Protein AF-A0A2N1USR6-F1 (afdb_monomer_lite)

Secondary structure (DSSP, 8-state):
-EEEEEEEEE--GGG-SSGGGGGG-TT--PPEEEEEEEEE----

pLDDT: mean 96.48, std 4.05, range [72.25, 98.38]

Radius of gyration: 14.78 Å; chains: 1; bounding box: 30×22×35 Å

Sequence (44 aa):
IECRKMYWQDLEHAHFLDPSIEGNYPKKDYHRMYFGEIVHVSRV

Structure (mmCIF, N/CA/C/O backbone):
data_AF-A0A2N1USR6-F1
#
_entry.id   AF-A0A2N1USR6-F1
#
loop_
_atom_site.group_PDB
_atom_site.id
_atom_site.type_symbol
_atom_site.label_atom_id
_atom_site.label_alt_id
_atom_site.label_comp_id
_atom_site.label_asym_id
_atom_site.label_entity_id
_atom_site.label_seq_id
_atom_site.pdbx_PDB_ins_code
_atom_site.Cartn_x
_atom_site.Cartn_y
_atom_site.Cartn_z
_atom_site.occupancy
_atom_site.B_iso_or_equiv
_atom_site.auth_seq_id
_atom_site.auth_comp_id
_atom_site.auth_asym_id
_atom_site.auth_atom_id
_atom_site.pdbx_PDB_model_num
ATOM 1 N N . ILE A 1 1 ? -9.392 6.144 14.438 1.00 93.69 1 ILE A N 1
ATOM 2 C CA . ILE A 1 1 ? -9.510 4.673 14.303 1.00 93.69 1 ILE A CA 1
ATOM 3 C C . ILE A 1 1 ? -8.181 4.094 14.735 1.00 93.69 1 ILE A C 1
ATOM 5 O O . ILE A 1 1 ? -7.156 4.574 14.266 1.00 93.69 1 ILE A O 1
ATOM 9 N N . GLU A 1 2 ? -8.200 3.121 15.633 1.00 96.75 2 GLU A N 1
ATOM 10 C CA . GLU A 1 2 ? -7.010 2.380 16.042 1.00 96.75 2 GLU A CA 1
ATOM 11 C C . GLU A 1 2 ? -7.071 0.982 15.433 1.00 96.75 2 GLU A C 1
ATOM 13 O O . GLU A 1 2 ? -8.135 0.355 15.424 1.00 96.75 2 GLU A O 1
ATOM 18 N N . CYS A 1 3 ? -5.936 0.497 14.926 1.00 97.88 3 CYS A N 1
ATOM 19 C CA . CYS A 1 3 ? -5.845 -0.794 14.251 1.00 97.88 3 CYS A CA 1
ATOM 20 C C . CYS A 1 3 ? -4.664 -1.614 14.778 1.00 97.88 3 CYS A C 1
ATOM 22 O O . CYS A 1 3 ? -3.552 -1.098 14.919 1.00 97.88 3 CYS A O 1
ATOM 24 N N . ARG A 1 4 ? -4.875 -2.917 14.983 1.00 97.88 4 ARG A N 1
ATOM 25 C CA . ARG A 1 4 ? -3.813 -3.892 15.256 1.00 97.88 4 ARG A CA 1
ATOM 26 C C . ARG A 1 4 ? -3.305 -4.471 13.940 1.00 97.88 4 ARG A C 1
ATOM 28 O O . ARG A 1 4 ? -4.084 -5.033 13.176 1.00 97.88 4 ARG A O 1
ATOM 35 N N . LYS A 1 5 ? -1.998 -4.368 13.682 1.00 98.00 5 LYS A N 1
ATOM 36 C CA . LYS A 1 5 ? -1.356 -5.006 12.520 1.00 98.00 5 LYS A CA 1
ATOM 37 C C . LYS A 1 5 ? -1.392 -6.526 12.686 1.00 98.00 5 LYS A C 1
ATOM 39 O O . LYS A 1 5 ? -0.962 -7.028 13.719 1.00 98.00 5 LYS A O 1
ATOM 44 N N . MET A 1 6 ? -1.872 -7.230 11.669 1.00 98.12 6 MET A N 1
ATOM 45 C CA . MET A 1 6 ? -2.000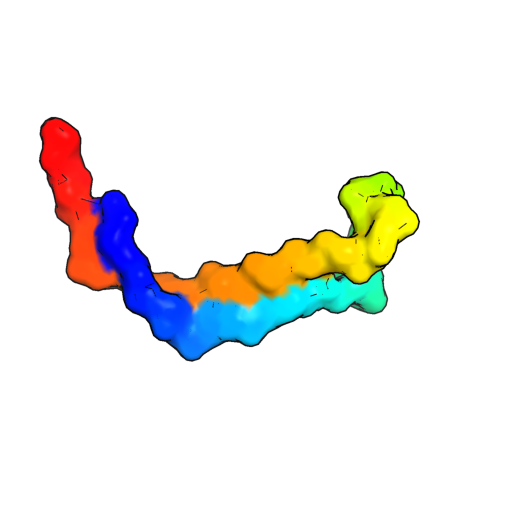 -8.693 11.663 1.00 98.12 6 MET A CA 1
ATOM 46 C C . MET A 1 6 ? -1.154 -9.338 10.568 1.00 98.12 6 MET A C 1
ATOM 48 O O . MET A 1 6 ? -0.668 -10.450 10.735 1.00 98.12 6 MET A O 1
ATOM 52 N N . TYR A 1 7 ? -0.961 -8.634 9.455 1.00 98.38 7 TYR A N 1
ATOM 53 C CA . TYR A 1 7 ? -0.196 -9.118 8.318 1.00 98.38 7 TYR A CA 1
ATOM 54 C C . TYR A 1 7 ? 0.437 -7.943 7.574 1.00 98.38 7 TYR A C 1
ATOM 56 O O . TYR A 1 7 ? -0.055 -6.812 7.634 1.00 98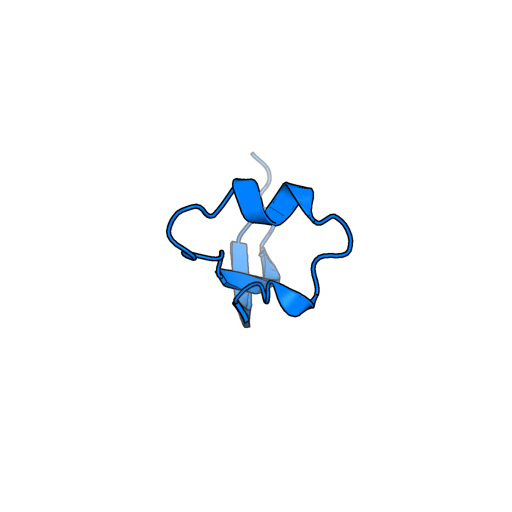.38 7 TYR A O 1
ATOM 64 N N . TRP A 1 8 ? 1.544 -8.202 6.891 1.00 98.38 8 TRP A N 1
ATOM 65 C CA . TRP A 1 8 ? 2.174 -7.236 6.008 1.00 98.38 8 TRP A CA 1
ATOM 66 C C . TRP A 1 8 ? 2.639 -7.923 4.734 1.00 98.38 8 TRP A C 1
ATOM 68 O O . TRP A 1 8 ? 2.996 -9.100 4.750 1.00 98.38 8 TRP A O 1
ATOM 78 N N . GLN A 1 9 ? 2.645 -7.161 3.648 1.00 97.69 9 GLN A N 1
ATOM 79 C CA . GLN A 1 9 ? 3.129 -7.612 2.355 1.00 97.69 9 GLN A CA 1
ATOM 80 C C . GLN A 1 9 ? 3.698 -6.427 1.584 1.00 97.69 9 GLN A C 1
ATOM 82 O O . GLN A 1 9 ? 3.111 -5.345 1.592 1.00 97.69 9 GLN A O 1
ATOM 87 N N . ASP A 1 10 ? 4.826 -6.633 0.916 1.00 97.12 10 ASP A N 1
ATOM 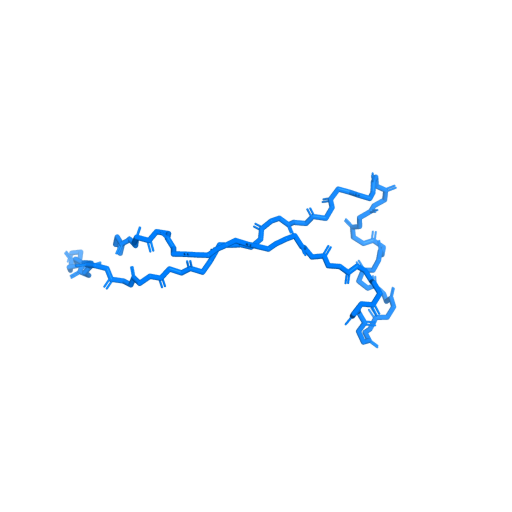88 C CA . ASP A 1 10 ? 5.353 -5.663 -0.041 1.00 97.12 10 ASP A CA 1
ATOM 89 C C . ASP A 1 10 ? 4.633 -5.827 -1.383 1.00 97.12 10 ASP A C 1
ATOM 91 O O . ASP A 1 10 ? 4.330 -6.947 -1.800 1.00 97.12 10 ASP A O 1
ATOM 95 N N . LEU A 1 11 ? 4.328 -4.715 -2.053 1.00 97.06 11 LEU A N 1
ATOM 96 C CA . LEU A 1 11 ? 3.777 -4.768 -3.401 1.00 97.06 11 LEU A CA 1
ATOM 97 C C . LEU A 1 11 ? 4.756 -5.489 -4.331 1.00 97.06 11 LEU A C 1
ATOM 99 O O . LEU A 1 11 ? 5.933 -5.145 -4.414 1.00 97.06 11 LEU A O 1
ATOM 103 N N . GLU A 1 12 ? 4.237 -6.472 -5.055 1.00 96.75 12 GLU A N 1
ATOM 104 C CA . GLU A 1 12 ? 5.002 -7.247 -6.018 1.00 96.75 12 GLU A CA 1
ATOM 105 C C . GLU A 1 12 ? 4.663 -6.773 -7.427 1.00 96.75 12 GLU A C 1
ATOM 107 O O . GLU A 1 12 ? 3.537 -6.938 -7.899 1.00 96.75 12 GLU A O 1
ATOM 112 N N . HIS A 1 13 ? 5.646 -6.179 -8.106 1.00 95.44 13 HIS A N 1
ATOM 113 C CA . HIS A 1 13 ? 5.450 -5.590 -9.432 1.00 95.44 13 HIS A CA 1
ATOM 114 C C . HIS A 1 13 ? 4.959 -6.603 -10.476 1.00 95.44 13 HIS A C 1
A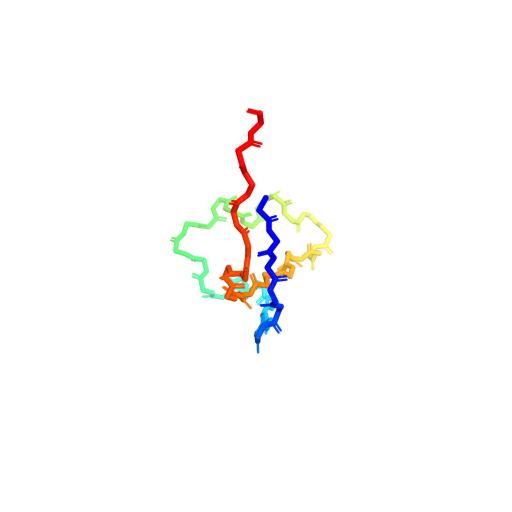TOM 116 O O . HIS A 1 13 ? 4.249 -6.238 -11.410 1.00 95.44 13 HIS A O 1
ATOM 122 N N . ALA A 1 14 ? 5.289 -7.891 -10.310 1.00 96.75 14 ALA A N 1
ATOM 123 C CA . ALA A 1 14 ? 4.828 -8.962 -11.193 1.00 96.75 14 ALA A CA 1
ATOM 124 C C . ALA A 1 14 ? 3.301 -9.162 -11.150 1.00 96.75 14 ALA A C 1
ATOM 126 O O . ALA A 1 14 ? 2.737 -9.763 -12.061 1.00 96.75 14 ALA A O 1
ATOM 127 N N . HIS A 1 15 ? 2.629 -8.643 -10.119 1.00 97.12 15 HIS A N 1
ATOM 128 C CA . HIS A 1 15 ? 1.177 -8.696 -9.969 1.00 97.12 15 HIS A CA 1
ATOM 129 C C . HIS A 1 15 ? 0.464 -7.426 -10.457 1.00 97.12 15 HIS A C 1
ATOM 131 O O . HIS A 1 15 ? -0.762 -7.341 -10.355 1.00 97.12 15 HIS A O 1
ATOM 137 N N . PHE A 1 16 ? 1.183 -6.433 -10.991 1.00 97.44 16 PHE A N 1
ATOM 138 C CA . PHE A 1 16 ? 0.541 -5.262 -11.584 1.00 97.44 16 PHE A CA 1
ATOM 139 C C . PHE A 1 16 ? -0.197 -5.646 -12.868 1.00 97.44 16 PHE A C 1
ATOM 141 O O . PHE A 1 16 ? 0.401 -6.066 -13.855 1.00 97.44 16 PHE A O 1
ATOM 148 N N . LEU A 1 17 ? -1.520 -5.471 -12.850 1.00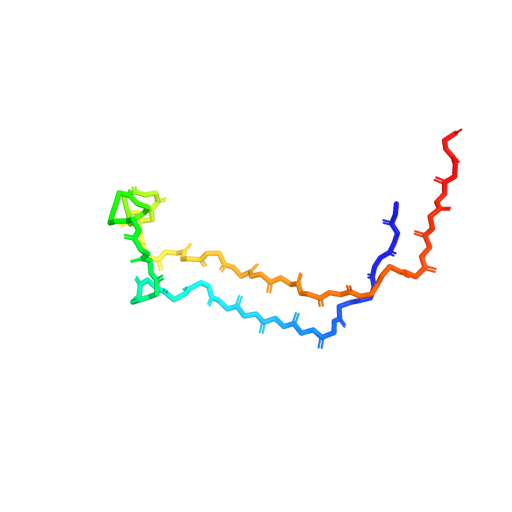 98.12 17 LEU A N 1
ATOM 149 C CA . LEU A 1 17 ? -2.370 -5.654 -14.029 1.00 98.12 17 LEU A CA 1
ATOM 150 C C . LEU A 1 17 ? -2.275 -4.464 -14.993 1.00 98.12 17 LEU A C 1
ATOM 152 O O . LEU A 1 17 ? -2.432 -4.636 -16.198 1.00 98.12 17 LEU A O 1
ATOM 156 N N . ASP A 1 18 ? -2.011 -3.268 -14.459 1.00 98.00 18 ASP A N 1
ATOM 157 C CA . ASP A 1 18 ? -1.742 -2.058 -15.233 1.00 98.00 18 ASP A CA 1
ATOM 158 C C . ASP A 1 18 ? -0.232 -1.747 -15.193 1.00 98.00 18 ASP A C 1
ATOM 160 O O . ASP A 1 18 ? 0.289 -1.370 -14.136 1.00 98.00 18 ASP A O 1
ATOM 164 N N . PRO A 1 19 ? 0.488 -1.875 -16.324 1.00 95.69 19 PRO A N 1
ATOM 165 C CA . PRO A 1 19 ? 1.924 -1.612 -16.391 1.00 95.69 19 PRO A CA 1
ATOM 166 C C . PRO A 1 19 ? 2.319 -0.166 -16.069 1.00 95.69 19 PRO A C 1
ATOM 168 O O . PRO A 1 19 ? 3.470 0.082 -15.713 1.00 95.69 19 PRO A O 1
ATOM 171 N N . SER A 1 20 ? 1.399 0.799 -16.182 1.00 97.81 20 SER A N 1
ATOM 172 C CA . SER A 1 20 ? 1.690 2.207 -15.881 1.00 97.81 20 SER A CA 1
ATOM 173 C C . SER A 1 20 ? 2.024 2.440 -14.404 1.00 97.81 20 SER A C 1
ATOM 175 O O . SER A 1 20 ? 2.732 3.393 -14.077 1.00 97.81 20 SER A O 1
ATOM 177 N N . ILE A 1 21 ? 1.591 1.535 -13.518 1.00 97.81 21 ILE A N 1
ATOM 178 C CA . ILE A 1 21 ? 1.850 1.603 -12.076 1.00 97.81 21 ILE A CA 1
ATOM 179 C C . ILE A 1 21 ? 3.352 1.540 -11.777 1.00 97.81 21 ILE A C 1
ATOM 181 O O . ILE A 1 21 ? 3.808 2.220 -10.855 1.00 97.81 21 ILE A O 1
ATOM 185 N N . GLU A 1 22 ? 4.122 0.792 -12.573 1.00 97.19 22 GLU A N 1
ATOM 186 C CA . GLU A 1 22 ? 5.577 0.659 -12.422 1.00 97.19 22 GLU A CA 1
ATOM 187 C C . GLU A 1 22 ? 6.281 2.024 -12.474 1.00 97.19 22 GLU A C 1
ATOM 189 O O . GLU A 1 22 ? 7.240 2.267 -11.742 1.00 97.19 22 GLU A O 1
ATOM 194 N N . GLY A 1 23 ? 5.752 2.965 -13.266 1.00 97.31 23 GLY A N 1
ATOM 195 C CA . GLY A 1 23 ? 6.290 4.321 -13.392 1.00 97.31 23 GLY A CA 1
ATOM 196 C C . GLY A 1 23 ? 6.265 5.135 -12.093 1.00 97.31 23 GLY A C 1
ATOM 197 O O . GLY A 1 23 ? 7.040 6.082 -11.958 1.00 97.31 23 GLY A O 1
ATOM 198 N N . ASN A 1 24 ? 5.437 4.756 -11.115 1.00 97.56 24 ASN A N 1
ATOM 199 C CA . ASN A 1 24 ? 5.399 5.403 -9.800 1.00 97.56 24 ASN A CA 1
ATOM 200 C C . ASN A 1 24 ? 6.567 4.988 -8.890 1.00 97.56 24 ASN A C 1
ATOM 202 O O . ASN A 1 24 ? 6.789 5.635 -7.869 1.00 97.56 24 ASN A O 1
ATOM 206 N N . TYR A 1 25 ? 7.320 3.944 -9.257 1.00 97.19 25 TYR A N 1
ATOM 207 C CA . TYR A 1 25 ? 8.422 3.385 -8.468 1.00 97.19 25 TYR A CA 1
ATOM 208 C C . TYR A 1 25 ? 9.750 3.423 -9.236 1.00 97.19 25 TYR A C 1
ATOM 210 O O . TYR A 1 25 ? 10.374 2.382 -9.460 1.00 97.19 25 TYR A O 1
ATOM 218 N N . PRO A 1 26 ? 10.259 4.610 -9.620 1.00 96.38 26 PRO A N 1
ATOM 219 C CA . PRO A 1 26 ? 11.495 4.715 -10.399 1.00 96.38 26 PRO A CA 1
ATOM 220 C C . PRO A 1 26 ? 12.722 4.142 -9.671 1.00 96.38 26 PRO A C 1
ATOM 222 O O . PRO A 1 26 ? 13.716 3.802 -10.309 1.00 96.38 26 PRO A O 1
ATOM 225 N N . LYS A 1 27 ? 12.666 4.025 -8.337 1.00 97.88 27 LYS A N 1
ATOM 226 C CA . LYS A 1 27 ? 13.728 3.448 -7.502 1.00 97.88 27 LYS A CA 1
ATOM 227 C C . LYS A 1 27 ? 13.446 2.005 -7.071 1.00 97.88 27 LYS A C 1
ATOM 229 O O . LYS A 1 27 ? 14.243 1.451 -6.318 1.00 97.88 27 LYS A O 1
ATOM 234 N N . LYS A 1 28 ? 12.355 1.396 -7.552 1.00 95.56 28 LYS A N 1
ATOM 235 C CA . LYS A 1 28 ? 11.878 0.058 -7.152 1.00 95.56 28 LYS A CA 1
ATOM 236 C C . LYS A 1 28 ? 11.623 -0.077 -5.645 1.00 95.56 28 LYS A C 1
ATOM 238 O O . LYS A 1 28 ? 11.805 -1.137 -5.053 1.00 95.56 28 LYS A O 1
ATOM 243 N N . ASP A 1 29 ? 11.210 1.016 -5.022 1.00 96.38 29 ASP A N 1
ATOM 244 C CA . ASP A 1 29 ? 10.861 1.151 -3.612 1.00 96.38 29 ASP A CA 1
ATOM 245 C C . ASP A 1 29 ? 9.361 0.924 -3.399 1.00 96.38 29 ASP A C 1
ATOM 247 O O . ASP A 1 29 ? 8.611 1.810 -2.990 1.00 96.38 29 ASP A O 1
ATOM 251 N N . TYR A 1 30 ? 8.914 -0.288 -3.720 1.00 97.88 30 TYR A N 1
ATOM 252 C CA . TYR A 1 30 ? 7.505 -0.652 -3.648 1.00 97.88 30 TYR A CA 1
ATOM 253 C C . TYR A 1 30 ? 6.952 -0.543 -2.220 1.00 97.88 30 TYR A C 1
ATOM 255 O O . TYR A 1 30 ? 7.624 -0.855 -1.234 1.00 97.88 30 TYR A O 1
ATOM 263 N N . HIS A 1 31 ? 5.701 -0.094 -2.102 1.00 96.81 31 HIS A N 1
ATOM 264 C CA . HIS A 1 31 ? 5.075 0.109 -0.798 1.00 96.81 31 HIS A CA 1
ATOM 265 C C . HIS A 1 31 ? 4.904 -1.207 -0.028 1.00 96.81 31 HIS A C 1
ATOM 267 O O . HIS A 1 31 ? 4.502 -2.226 -0.59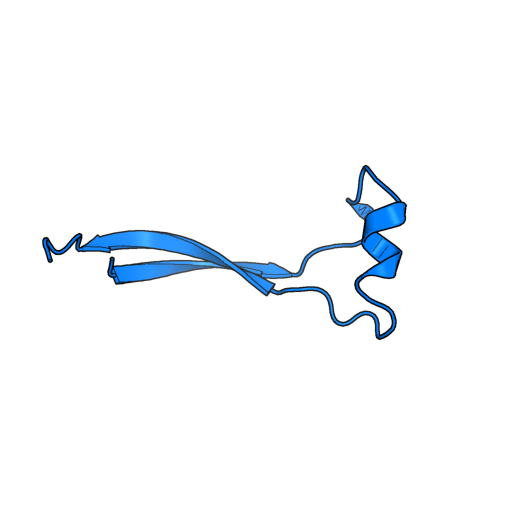0 1.00 96.81 31 HIS A O 1
ATOM 273 N N . ARG A 1 32 ? 5.084 -1.135 1.296 1.00 97.62 32 ARG A N 1
ATOM 274 C CA . ARG A 1 32 ? 4.627 -2.162 2.236 1.00 97.62 32 ARG A CA 1
ATOM 275 C C . ARG A 1 32 ? 3.194 -1.891 2.665 1.00 97.62 32 ARG A C 1
ATOM 277 O O . ARG A 1 32 ? 2.910 -0.884 3.315 1.00 97.62 32 ARG A O 1
ATOM 284 N N . MET A 1 33 ? 2.307 -2.824 2.370 1.00 97.56 33 MET A N 1
ATOM 285 C CA . MET A 1 33 ? 0.935 -2.830 2.852 1.00 97.56 33 MET A CA 1
ATOM 286 C C . MET A 1 33 ? 0.858 -3.514 4.215 1.00 97.56 33 MET A C 1
ATOM 288 O O . MET A 1 33 ? 1.493 -4.542 4.446 1.00 97.56 33 MET A O 1
ATOM 292 N N . TYR A 1 34 ? 0.051 -2.954 5.114 1.00 97.81 34 TYR A N 1
ATOM 293 C CA . TYR A 1 34 ? -0.288 -3.571 6.391 1.00 97.81 34 TYR A CA 1
ATOM 294 C C . TYR A 1 34 ? -1.781 -3.855 6.425 1.00 97.81 34 TYR A C 1
ATOM 296 O O . TYR A 1 34 ? -2.598 -2.959 6.225 1.00 97.81 34 TYR A O 1
ATOM 304 N N . PHE A 1 35 ? -2.119 -5.095 6.737 1.00 98.19 35 PHE A N 1
ATOM 305 C CA . PHE A 1 35 ? -3.480 -5.543 6.955 1.00 98.19 35 PHE A CA 1
ATOM 306 C C . PHE A 1 35 ? -3.678 -5.703 8.452 1.00 98.19 35 PHE A C 1
ATOM 308 O O . PHE A 1 35 ? -2.815 -6.225 9.169 1.00 98.19 35 PHE A O 1
ATOM 315 N N . GLY A 1 36 ? -4.801 -5.206 8.942 1.00 97.38 36 GLY A N 1
ATOM 316 C CA . GLY A 1 36 ? -5.044 -5.132 10.366 1.00 97.38 36 GLY A CA 1
ATOM 317 C C . GLY A 1 36 ? -6.516 -5.135 10.703 1.00 97.38 36 GLY A C 1
ATOM 318 O O . GLY A 1 36 ? -7.377 -4.885 9.863 1.00 97.38 36 GLY A O 1
ATOM 319 N N . GLU A 1 37 ? -6.772 -5.424 11.965 1.00 98.06 37 GLU A N 1
ATOM 320 C CA . GLU A 1 37 ? -8.093 -5.392 12.567 1.00 98.06 37 GLU A CA 1
ATOM 321 C C . GLU A 1 37 ? -8.319 -4.017 13.192 1.00 98.06 37 GLU A C 1
ATOM 323 O O . GLU A 1 37 ? -7.447 -3.514 13.905 1.00 98.06 37 GLU A O 1
ATOM 328 N N . ILE A 1 38 ? -9.483 -3.415 12.945 1.00 97.81 38 ILE A N 1
ATOM 329 C CA . ILE A 1 38 ? -9.905 -2.212 13.665 1.00 97.81 38 ILE A CA 1
ATOM 330 C C . ILE A 1 38 ? -10.217 -2.619 15.104 1.00 97.81 38 ILE A C 1
ATOM 332 O O . ILE A 1 38 ? -11.142 -3.389 15.340 1.00 97.81 38 ILE A O 1
ATOM 336 N N . VAL A 1 39 ? -9.472 -2.076 16.060 1.00 98.25 39 VAL A N 1
ATOM 337 C CA . VAL A 1 39 ? -9.675 -2.350 17.491 1.00 98.25 39 VAL A CA 1
ATOM 338 C C . VAL A 1 39 ? -10.448 -1.237 18.191 1.00 98.25 39 VAL A C 1
ATOM 340 O O . VAL A 1 39 ? -11.041 -1.472 19.241 1.00 98.25 39 VAL A O 1
ATOM 343 N N . HIS A 1 40 ? -10.490 -0.034 17.610 1.00 98.06 40 HIS A N 1
ATOM 344 C CA . HIS A 1 40 ? -11.257 1.075 18.169 1.00 98.06 40 HIS A CA 1
ATOM 345 C C . HIS A 1 40 ? -11.696 2.095 17.109 1.00 98.06 40 HIS A C 1
ATOM 347 O O . HIS A 1 40 ? -10.935 2.467 16.209 1.00 98.06 40 HIS A O 1
ATOM 353 N N . VAL A 1 41 ? -12.917 2.615 17.259 1.00 97.12 41 VAL A N 1
ATOM 354 C CA . VAL A 1 41 ? -13.455 3.727 16.463 1.00 97.12 41 VAL A CA 1
ATOM 355 C C . VAL A 1 41 ? -13.945 4.815 17.412 1.00 97.12 41 VAL A C 1
ATOM 357 O O . VAL A 1 41 ? -14.966 4.658 18.076 1.00 97.12 41 VAL A O 1
ATOM 360 N N . SER A 1 42 ? -13.221 5.929 17.464 1.00 94.81 42 SER A N 1
ATOM 361 C CA . SER A 1 42 ? -13.594 7.094 18.269 1.00 94.81 42 SER A CA 1
ATOM 362 C C . SER A 1 42 ? -14.569 7.989 17.500 1.00 94.81 42 SER A C 1
ATOM 364 O O . SER A 1 42 ? -14.451 8.129 16.281 1.00 94.81 42 SER A O 1
ATOM 366 N N . ARG A 1 43 ? -15.511 8.621 18.208 1.00 88.31 43 ARG A N 1
ATOM 367 C CA . ARG A 1 43 ? -16.262 9.771 17.685 1.00 88.31 43 ARG A CA 1
ATOM 368 C C . ARG A 1 43 ? -15.443 11.031 17.964 1.00 88.31 43 ARG A C 1
ATOM 370 O O . ARG A 1 43 ? -14.916 11.154 19.067 1.00 88.31 43 ARG A O 1
ATOM 377 N N . VAL A 1 44 ? -15.294 11.883 16.947 1.00 72.25 44 VAL A N 1
ATOM 378 C CA . VAL A 1 44 ? -14.754 13.245 17.104 1.00 72.25 44 VAL A CA 1
ATOM 379 C C . VAL A 1 44 ? -15.731 14.072 17.927 1.00 72.25 44 VAL A C 1
ATOM 381 O O . VAL A 1 44 ? -16.952 13.893 17.702 1.00 72.25 44 VAL A O 1
#

Foldseek 3Di:
DDWDFDDKDFDDLVPDPDVVVVVVCPPVPTDMDTDTDDPDDDDD